Protein AF-A0A7C9EPC5-F1 (afdb_monomer_lite)

Organism: Opuntia streptacantha (NCBI:txid393608)

pLDDT: mean 97.1, std 2.01, range [86.25, 98.69]

Radius of gyration: 14.99 Å; chains: 1; bounding box: 33×34×45 Å

Foldseek 3Di:
DVLVVLVVVLVVLLVQQDPQLFHFQDPDQTRLQRLLVNLLSCLVNVHACVRDPSLVSSLVSLVVQQDPQLFFAFDSVCNVVVHTDGDPDDHDLVSRVSSLNSCVSRVVCVVDCVSNVSSVVSNVVQADPVRDGDDD

Sequence (136 aa):
EIETCVAKAAQFLEDKQYANGGWYGRWGICFTYAAWFALGGLAAAGKTYCNCAAVRKGVEFLLTTQKEDGGWGESYLSCPKEEFVPLDGKSNLTQTAWALMGLIHAGQMDRDPTPLHRAAKLLINSQLEDGDFPQQ

InterPro domains:
  IPR008930 Terpenoid cyclases/protein prenyltransferase alpha-alpha toroid [SSF48239] (2-136)
  IPR018333 Squalene cyclase [PTHR11764] (1-136)
  IPR032696 Squalene cyclase, C-terminal [PF13243] (5-133)

Secondary structure (DSSP, 8-state):
-HHHHHHHHHHHHHHT--TTS----SSSSSHHHHHHHHHHHHHHTT--TTT-HHHHHHHHHHHHT--TTS-B-B-TTHHHHTS--BPSSSPBHHHHHHHHHHHHHTTHHHH--HHHHHHHHHHHTT--TTS-----

Structure (mmCIF, N/CA/C/O backbone):
data_AF-A0A7C9EPC5-F1
#
_entry.id   AF-A0A7C9EPC5-F1
#
loop_
_atom_site.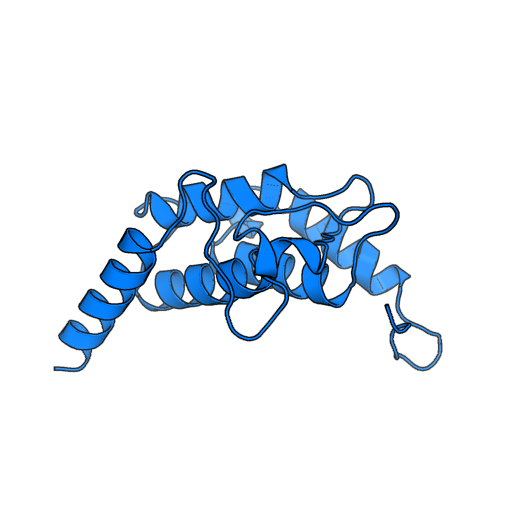group_PDB
_atom_site.id
_atom_site.type_symbol
_atom_site.label_atom_id
_atom_site.label_alt_id
_atom_site.label_comp_id
_atom_site.label_asym_id
_atom_site.label_entity_id
_atom_site.label_seq_id
_atom_site.pdbx_PDB_ins_code
_atom_site.Cartn_x
_atom_site.Cartn_y
_atom_site.Cartn_z
_atom_site.occupancy
_atom_site.B_iso_or_equiv
_atom_site.auth_seq_id
_atom_site.auth_comp_id
_atom_site.auth_asym_id
_atom_site.auth_atom_id
_atom_site.pdbx_PDB_model_num
ATOM 1 N N . GLU A 1 1 ? -12.483 -10.218 27.075 1.00 93.00 1 GLU A N 1
ATOM 2 C CA . GLU A 1 1 ? -11.024 -10.002 26.940 1.00 93.00 1 GLU A CA 1
ATOM 3 C C . GLU A 1 1 ? -10.588 -9.929 25.479 1.00 93.00 1 GLU A C 1
ATOM 5 O O . GLU A 1 1 ? -10.104 -8.880 25.079 1.00 93.00 1 GLU A O 1
ATOM 10 N N . ILE A 1 2 ? -10.833 -10.966 24.665 1.00 96.81 2 ILE A N 1
ATOM 11 C CA . ILE A 1 2 ? -10.459 -10.996 23.233 1.00 96.81 2 ILE A CA 1
ATOM 12 C C . ILE A 1 2 ? -10.975 -9.770 22.465 1.00 96.81 2 ILE A C 1
ATOM 14 O O . ILE A 1 2 ? -10.185 -9.057 21.855 1.00 96.81 2 ILE A O 1
ATOM 18 N N . GLU A 1 3 ? -12.274 -9.473 22.545 1.00 95.94 3 GLU A N 1
ATOM 19 C CA . GLU A 1 3 ? -12.875 -8.317 21.856 1.00 95.94 3 GLU A CA 1
ATOM 20 C C . GLU A 1 3 ? -12.235 -6.989 22.279 1.00 95.94 3 GLU A C 1
ATOM 22 O O . GLU A 1 3 ? -11.959 -6.125 21.451 1.00 95.94 3 GLU A O 1
ATOM 27 N N . THR A 1 4 ? -11.925 -6.844 23.569 1.00 97.44 4 THR A N 1
ATOM 28 C CA . THR A 1 4 ? -11.229 -5.669 24.102 1.00 97.44 4 THR A CA 1
ATOM 29 C C . THR A 1 4 ? -9.820 -5.546 23.524 1.00 97.44 4 THR A C 1
ATOM 31 O O . THR A 1 4 ? -9.393 -4.441 23.196 1.00 97.44 4 THR A O 1
ATOM 34 N N . CYS A 1 5 ? -9.096 -6.658 23.383 1.00 97.94 5 CYS A N 1
ATOM 35 C CA . CYS A 1 5 ? -7.771 -6.675 22.767 1.00 97.94 5 CYS A CA 1
ATOM 36 C C . CYS A 1 5 ? -7.835 -6.306 21.280 1.00 97.94 5 CYS A C 1
ATOM 38 O O . CYS A 1 5 ? -7.050 -5.470 20.840 1.00 97.94 5 CYS A O 1
ATOM 40 N N . VAL A 1 6 ? -8.798 -6.853 20.530 1.00 97.88 6 VAL A N 1
ATOM 41 C CA . VAL A 1 6 ? -9.012 -6.516 19.111 1.00 97.88 6 VAL A CA 1
ATOM 42 C C . VAL A 1 6 ? -9.352 -5.034 18.949 1.00 97.88 6 VAL A C 1
ATOM 44 O O . VAL A 1 6 ? -8.737 -4.354 18.130 1.00 97.88 6 VAL A O 1
ATOM 47 N N . ALA A 1 7 ? -10.258 -4.499 19.771 1.00 97.50 7 ALA A N 1
ATOM 48 C CA . ALA A 1 7 ? -10.624 -3.085 19.733 1.00 97.50 7 ALA A CA 1
ATOM 49 C C . ALA A 1 7 ? -9.424 -2.167 20.023 1.00 97.50 7 ALA A C 1
ATOM 51 O O . ALA A 1 7 ? -9.206 -1.187 19.313 1.00 97.50 7 ALA A O 1
ATOM 52 N N . LYS A 1 8 ? -8.602 -2.507 21.026 1.00 98.25 8 LYS A N 1
ATOM 53 C CA . LYS A 1 8 ? -7.373 -1.761 21.347 1.00 98.25 8 LYS A CA 1
ATOM 54 C C . LYS A 1 8 ? -6.332 -1.845 20.231 1.00 98.25 8 LYS A C 1
ATOM 56 O O . LYS A 1 8 ? -5.686 -0.844 19.940 1.00 98.25 8 LYS A O 1
ATOM 61 N N . ALA A 1 9 ? -6.172 -3.008 19.602 1.00 98.19 9 ALA A N 1
ATOM 62 C CA . ALA A 1 9 ? -5.252 -3.185 18.481 1.00 98.19 9 ALA A CA 1
ATOM 63 C C . ALA A 1 9 ? -5.697 -2.383 17.248 1.00 98.19 9 ALA A C 1
ATOM 65 O O . ALA A 1 9 ? -4.872 -1.725 16.620 1.00 98.19 9 ALA A O 1
ATOM 66 N N . ALA A 1 10 ? -6.997 -2.375 16.937 1.00 98.31 10 ALA A N 1
ATOM 67 C CA . ALA A 1 10 ? -7.546 -1.551 15.865 1.00 98.31 10 ALA A CA 1
ATOM 68 C C . ALA A 1 10 ? -7.316 -0.058 16.138 1.00 98.31 10 ALA A C 1
ATOM 70 O O . ALA A 1 10 ? -6.792 0.639 15.274 1.00 98.31 10 ALA A O 1
ATOM 71 N N . GLN A 1 11 ? -7.605 0.409 17.359 1.00 98.44 11 GLN A N 1
ATOM 72 C CA . GLN A 1 11 ? -7.337 1.796 17.750 1.00 98.44 11 GLN A CA 1
ATOM 73 C C . GLN A 1 11 ? -5.850 2.144 17.625 1.00 98.44 11 GLN A C 1
ATOM 75 O O . GLN A 1 11 ? -5.507 3.187 17.083 1.00 98.44 11 GLN A O 1
ATOM 80 N N . PHE A 1 12 ? -4.956 1.245 18.046 1.00 98.38 12 PHE A N 1
ATOM 81 C CA . PHE A 1 12 ? -3.517 1.435 17.882 1.00 98.38 12 PHE A CA 1
ATOM 82 C C . PHE A 1 12 ? -3.113 1.607 16.411 1.00 98.38 12 PHE A C 1
ATOM 84 O O . PHE A 1 12 ? -2.273 2.452 16.112 1.00 98.38 12 PHE A O 1
ATOM 91 N N . LEU A 1 13 ? -3.699 0.839 15.486 1.00 98.31 13 LEU A N 1
ATOM 92 C CA . LEU A 1 13 ? -3.446 1.018 14.054 1.00 98.31 13 LEU A CA 1
ATOM 93 C C . LEU A 1 13 ? -3.944 2.384 13.571 1.00 98.31 13 LEU A C 1
ATOM 95 O O . LEU A 1 13 ? -3.212 3.068 12.861 1.00 98.31 13 LEU A O 1
ATOM 99 N N . GLU A 1 14 ? -5.143 2.807 13.975 1.00 98.38 14 GLU A N 1
ATOM 100 C CA . GLU A 1 14 ? -5.677 4.133 13.632 1.00 98.38 14 GLU A CA 1
ATOM 101 C C . GLU A 1 14 ? -4.768 5.263 14.158 1.00 98.38 14 GLU A C 1
ATOM 103 O O . GLU A 1 14 ? -4.436 6.181 13.409 1.00 98.38 14 GLU A O 1
ATOM 108 N N . ASP A 1 15 ? -4.274 5.152 15.395 1.00 98.06 15 ASP A N 1
ATOM 109 C CA . ASP A 1 15 ? -3.425 6.160 16.049 1.00 98.06 15 ASP A CA 1
ATOM 110 C C . ASP A 1 15 ? -1.993 6.217 15.491 1.00 98.06 15 ASP A C 1
ATOM 112 O O . ASP A 1 15 ? -1.302 7.229 15.625 1.00 98.06 15 ASP A O 1
ATOM 116 N N . LYS A 1 16 ? -1.505 5.119 14.900 1.00 97.44 16 LYS A N 1
ATOM 117 C CA . LYS A 1 16 ? -0.154 5.020 14.321 1.00 97.44 16 LYS A CA 1
ATOM 118 C C . LYS A 1 16 ? -0.094 5.349 12.834 1.00 97.44 16 LYS A C 1
ATOM 120 O O . LYS A 1 16 ? 0.994 5.290 12.262 1.00 97.44 16 LYS A O 1
ATOM 125 N N . GLN A 1 17 ? -1.223 5.679 12.211 1.00 98.25 17 GLN A N 1
ATOM 126 C CA . GLN A 1 17 ? -1.248 6.091 10.815 1.00 98.25 17 GLN A CA 1
ATOM 127 C C . GLN A 1 17 ? -0.571 7.456 10.639 1.00 98.25 17 GLN A C 1
ATOM 129 O O . GLN A 1 17 ? -0.811 8.396 11.398 1.00 98.25 17 GLN A O 1
ATOM 134 N N . TYR A 1 18 ? 0.273 7.573 9.620 1.00 97.25 18 TYR A N 1
ATOM 135 C CA . TYR A 1 18 ? 0.976 8.808 9.292 1.00 97.25 18 TYR A CA 1
ATOM 136 C C . TYR A 1 18 ? 0.036 9.780 8.568 1.00 97.25 18 TYR A C 1
ATOM 138 O O . TYR A 1 18 ? -1.006 9.402 8.027 1.00 97.25 18 TYR A O 1
ATOM 146 N N . ALA A 1 19 ? 0.416 11.060 8.522 1.00 95.25 19 ALA A N 1
ATOM 147 C CA . ALA A 1 19 ? -0.387 12.098 7.873 1.00 95.25 19 ALA A CA 1
ATOM 148 C C . ALA A 1 19 ? -0.624 11.831 6.373 1.00 95.25 19 ALA A C 1
ATOM 150 O O . ALA A 1 19 ? -1.675 12.194 5.852 1.00 95.25 19 ALA A O 1
ATOM 151 N N . ASN A 1 20 ? 0.315 11.152 5.705 1.00 92.94 20 ASN A N 1
ATOM 152 C CA . ASN A 1 20 ? 0.194 10.723 4.309 1.00 92.94 20 ASN A CA 1
ATOM 153 C C . ASN A 1 20 ? -0.745 9.515 4.105 1.00 92.94 20 ASN A C 1
ATOM 155 O O . ASN A 1 20 ? -0.896 9.059 2.978 1.00 92.94 20 ASN A O 1
ATOM 159 N N . GLY A 1 21 ? -1.341 8.971 5.173 1.00 96.50 21 GLY A N 1
ATOM 160 C CA . GLY A 1 21 ? -2.229 7.806 5.137 1.00 96.50 21 GLY A CA 1
ATOM 161 C C . GLY A 1 21 ? -1.521 6.450 5.217 1.00 96.50 21 GLY A C 1
ATOM 162 O O . GLY A 1 21 ? -2.190 5.433 5.396 1.00 96.50 21 GLY A O 1
ATOM 163 N N . GLY A 1 22 ? -0.192 6.412 5.135 1.00 96.44 22 GLY A N 1
ATOM 164 C CA . GLY A 1 2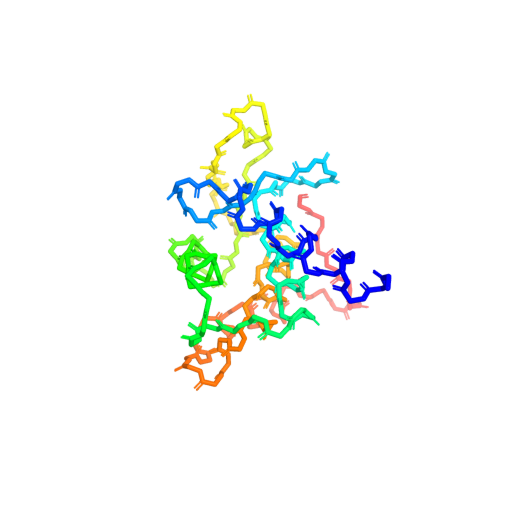2 ? 0.589 5.188 5.283 1.00 96.44 22 GLY A CA 1
ATOM 165 C C . GLY A 1 22 ? 0.839 4.798 6.744 1.00 96.44 22 GLY A C 1
ATOM 166 O O . GLY A 1 22 ? 0.497 5.519 7.682 1.00 96.44 22 GLY A O 1
ATOM 167 N N . TRP A 1 23 ? 1.493 3.654 6.936 1.00 98.19 23 TRP A N 1
ATOM 168 C CA . TRP A 1 23 ? 2.020 3.203 8.226 1.00 98.19 23 TRP A CA 1
ATOM 169 C C . TRP A 1 23 ? 3.500 2.884 8.083 1.00 98.19 23 TRP A C 1
ATOM 171 O O . TRP A 1 23 ? 3.928 2.445 7.024 1.00 98.19 23 TRP A O 1
ATOM 181 N N . TYR A 1 24 ? 4.278 3.051 9.146 1.00 96.88 24 TYR A N 1
ATOM 182 C CA . TYR A 1 24 ? 5.691 2.689 9.116 1.00 96.88 24 TYR A CA 1
ATOM 183 C C . TYR A 1 24 ? 5.898 1.177 9.303 1.00 96.88 24 TYR A C 1
ATOM 185 O O . TYR A 1 24 ? 5.468 0.593 10.305 1.00 96.88 24 TYR A O 1
ATOM 193 N N . GLY A 1 25 ? 6.587 0.541 8.354 1.00 94.31 25 GLY A N 1
ATOM 194 C CA . GLY A 1 25 ? 6.958 -0.874 8.398 1.00 94.31 25 GLY A CA 1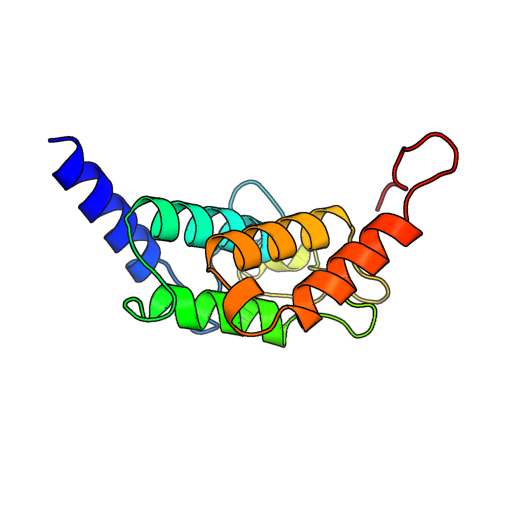
ATOM 195 C C . GLY A 1 25 ? 8.293 -1.107 9.093 1.00 94.31 25 GLY A C 1
ATOM 196 O O . GLY A 1 25 ? 9.291 -0.472 8.775 1.00 94.31 25 GLY A O 1
ATOM 197 N N . ARG A 1 26 ? 8.331 -2.054 10.036 1.00 91.44 26 ARG A N 1
ATOM 198 C CA . ARG A 1 26 ? 9.552 -2.378 10.802 1.00 91.44 26 ARG A CA 1
ATOM 199 C C . ARG A 1 26 ? 10.327 -3.588 10.283 1.00 91.44 26 ARG A C 1
ATOM 201 O O . ARG A 1 26 ? 11.500 -3.723 10.604 1.00 91.44 26 ARG A O 1
ATOM 208 N N . TRP A 1 27 ? 9.673 -4.460 9.518 1.00 93.38 27 TRP A N 1
ATOM 209 C CA . TRP A 1 27 ? 10.212 -5.772 9.122 1.00 93.38 27 TRP A CA 1
ATOM 210 C C . TRP A 1 27 ? 10.244 -5.989 7.602 1.00 93.38 27 TRP A C 1
ATOM 212 O O . TRP A 1 27 ? 10.647 -7.047 7.136 1.00 93.38 27 TRP A O 1
ATOM 222 N N . GLY A 1 28 ? 9.831 -4.980 6.839 1.00 91.38 28 GLY A N 1
ATOM 223 C CA . GLY A 1 28 ? 9.870 -4.930 5.382 1.00 91.38 28 GLY A CA 1
ATOM 224 C C . GLY A 1 28 ? 10.035 -3.478 4.941 1.00 91.38 28 GLY A C 1
ATOM 225 O O . GLY A 1 28 ? 9.880 -2.575 5.764 1.00 91.38 28 GLY A O 1
ATOM 226 N N . ILE A 1 29 ? 10.361 -3.253 3.669 1.00 91.50 29 ILE A N 1
ATOM 227 C CA . ILE A 1 29 ? 10.523 -1.911 3.093 1.00 91.50 29 ILE A CA 1
ATOM 228 C C . ILE A 1 29 ? 9.200 -1.469 2.460 1.00 91.50 29 ILE A C 1
ATOM 230 O O . ILE A 1 29 ? 8.824 -2.016 1.427 1.00 91.50 29 ILE A O 1
ATOM 234 N N . CYS A 1 30 ? 8.492 -0.466 2.971 1.00 86.25 30 CYS A N 1
ATOM 235 C CA . CYS A 1 30 ? 8.314 -0.069 4.371 1.00 86.25 30 CYS A CA 1
ATOM 236 C C . CYS A 1 30 ? 6.831 0.262 4.567 1.00 86.25 30 CYS A C 1
ATOM 238 O O . CYS A 1 30 ? 6.110 -0.464 5.257 1.00 86.25 30 CYS A O 1
ATOM 240 N N . PHE A 1 31 ? 6.343 1.280 3.863 1.00 97.38 31 PHE A N 1
ATOM 241 C CA . PHE A 1 31 ? 4.960 1.728 3.941 1.00 97.38 31 PHE A CA 1
ATOM 242 C C . PHE A 1 31 ? 3.993 0.822 3.180 1.00 97.38 31 PHE A C 1
ATOM 244 O O . PHE A 1 31 ? 2.896 0.565 3.672 1.00 97.38 31 PHE A O 1
ATOM 251 N N . THR A 1 32 ? 4.389 0.286 2.022 1.00 97.12 32 THR A N 1
ATOM 252 C CA . THR A 1 32 ? 3.566 -0.687 1.272 1.00 97.12 32 THR A CA 1
ATOM 253 C C . THR A 1 32 ? 3.340 -1.971 2.076 1.00 97.12 32 THR A C 1
ATOM 255 O O . THR A 1 32 ? 2.207 -2.438 2.209 1.00 97.12 32 THR A O 1
ATOM 258 N N . TYR A 1 33 ? 4.405 -2.482 2.701 1.00 97.94 33 TYR A N 1
ATOM 259 C CA . TYR A 1 33 ? 4.359 -3.614 3.628 1.00 97.94 33 TYR A CA 1
ATOM 260 C C . TYR A 1 33 ? 3.421 -3.349 4.813 1.00 97.94 33 TYR A C 1
ATOM 262 O O . TYR A 1 33 ? 2.536 -4.148 5.116 1.00 97.94 33 TYR A O 1
ATOM 270 N N . ALA A 1 34 ? 3.590 -2.214 5.493 1.00 97.69 34 ALA A N 1
ATOM 271 C CA . ALA A 1 34 ? 2.785 -1.893 6.665 1.00 97.69 34 ALA A CA 1
ATOM 272 C C . ALA A 1 34 ? 1.319 -1.613 6.321 1.00 97.69 34 ALA A C 1
ATOM 274 O O . ALA A 1 34 ? 0.440 -2.011 7.082 1.00 97.69 34 ALA A O 1
ATOM 275 N N . ALA A 1 35 ? 1.043 -0.978 5.179 1.00 98.19 35 ALA A N 1
ATOM 276 C CA . ALA A 1 35 ? -0.314 -0.736 4.707 1.00 98.19 35 ALA A CA 1
ATOM 277 C C . ALA A 1 35 ? -1.076 -2.048 4.483 1.00 98.19 35 ALA A C 1
ATOM 279 O O . ALA A 1 35 ? -2.239 -2.136 4.870 1.00 98.19 35 ALA A O 1
ATOM 280 N N . TRP A 1 36 ? -0.425 -3.089 3.947 1.00 98.44 36 TRP A N 1
ATOM 281 C CA . TRP A 1 36 ? -1.032 -4.418 3.832 1.00 98.44 36 TRP A CA 1
ATOM 282 C C . TRP A 1 36 ? -1.491 -4.958 5.195 1.00 98.44 36 TRP A C 1
ATOM 284 O O . TRP A 1 36 ? -2.666 -5.297 5.358 1.00 98.44 36 TRP A O 1
ATOM 294 N N . PHE A 1 37 ? -0.599 -4.979 6.191 1.00 98.31 37 PHE A N 1
ATOM 295 C CA . PHE A 1 37 ? -0.934 -5.466 7.533 1.00 98.31 37 PHE A CA 1
ATOM 296 C C . PHE A 1 37 ? -1.971 -4.596 8.243 1.00 98.31 37 PHE A C 1
ATOM 298 O O . PHE A 1 37 ? -2.884 -5.128 8.873 1.00 98.31 37 PHE A O 1
ATOM 305 N N . ALA A 1 38 ? -1.853 -3.272 8.151 1.00 98.31 38 ALA A N 1
ATOM 306 C CA . ALA A 1 38 ? -2.768 -2.350 8.808 1.00 98.31 38 ALA A CA 1
ATOM 307 C C . ALA A 1 38 ? -4.179 -2.445 8.215 1.00 98.31 38 ALA A C 1
ATOM 309 O O . ALA A 1 38 ? -5.144 -2.580 8.964 1.00 98.31 38 ALA A O 1
ATOM 310 N N . LEU A 1 39 ? -4.310 -2.448 6.883 1.00 98.62 39 LEU A N 1
ATOM 311 C CA . LEU A 1 39 ? -5.604 -2.600 6.215 1.00 98.62 39 LEU A CA 1
ATOM 312 C C . LEU A 1 39 ? -6.211 -3.982 6.479 1.00 98.62 39 LEU A C 1
ATOM 314 O O . LEU A 1 39 ? -7.399 -4.062 6.780 1.00 98.62 39 LEU A O 1
ATOM 318 N N . GLY A 1 40 ? -5.407 -5.050 6.455 1.00 98.44 40 GLY A N 1
ATOM 319 C CA . GLY A 1 40 ? -5.857 -6.397 6.814 1.00 98.44 40 GLY A CA 1
ATOM 320 C C . GLY A 1 40 ? -6.329 -6.506 8.268 1.00 98.44 40 GLY A C 1
ATOM 321 O O . GLY A 1 40 ? -7.394 -7.060 8.535 1.00 98.44 40 GLY A O 1
ATOM 322 N N . GLY A 1 41 ? -5.581 -5.930 9.212 1.00 98.25 41 GLY A N 1
ATOM 323 C CA . GLY A 1 41 ? -5.932 -5.925 10.634 1.00 98.25 41 GLY A CA 1
ATOM 324 C C . GLY A 1 41 ? -7.184 -5.101 10.938 1.00 98.25 41 GLY A C 1
ATOM 325 O O . GLY A 1 41 ? -8.055 -5.550 11.682 1.00 98.25 41 GLY A O 1
ATOM 326 N N . LEU A 1 42 ? -7.313 -3.923 10.323 1.00 98.56 42 LEU A N 1
ATOM 327 C CA . LEU A 1 42 ? -8.511 -3.089 10.424 1.00 98.56 42 LEU A CA 1
ATOM 328 C C . LEU A 1 42 ? -9.730 -3.808 9.825 1.00 98.56 42 LEU A C 1
ATOM 330 O O . LEU A 1 42 ? -10.779 -3.856 10.470 1.00 98.56 42 LEU A O 1
ATOM 334 N N . ALA A 1 43 ? -9.583 -4.436 8.655 1.00 98.31 43 ALA A N 1
ATOM 335 C CA . ALA A 1 43 ? -10.640 -5.237 8.038 1.00 98.31 43 ALA A CA 1
ATOM 336 C C . ALA A 1 43 ? -11.087 -6.396 8.942 1.00 98.31 43 ALA A C 1
ATOM 338 O O . ALA A 1 43 ? -12.285 -6.576 9.165 1.00 98.31 43 ALA A O 1
ATOM 339 N N . ALA A 1 44 ? -10.142 -7.127 9.544 1.00 97.81 44 ALA A N 1
ATOM 340 C CA . ALA A 1 44 ? -10.438 -8.201 10.494 1.00 97.81 44 ALA A CA 1
ATOM 341 C C . ALA A 1 44 ? -11.168 -7.707 11.760 1.00 97.81 44 ALA A C 1
ATOM 343 O O . ALA A 1 44 ? -11.943 -8.451 12.357 1.00 97.81 44 ALA A O 1
ATOM 344 N N . ALA A 1 45 ? -10.969 -6.443 12.147 1.00 97.88 45 ALA A N 1
ATOM 345 C CA . ALA A 1 45 ? -11.694 -5.785 13.234 1.00 97.88 45 ALA A CA 1
ATOM 346 C C . ALA A 1 45 ? -13.047 -5.171 12.800 1.00 97.88 45 ALA A C 1
ATOM 348 O O . ALA A 1 45 ? -13.654 -4.415 13.560 1.00 97.88 45 ALA A O 1
ATOM 349 N N . GLY A 1 46 ? -13.523 -5.453 11.581 1.00 97.56 46 GLY A N 1
ATOM 350 C CA . GLY A 1 46 ? -14.794 -4.946 11.050 1.00 97.56 46 GLY A CA 1
ATOM 351 C C . GLY A 1 46 ? -14.746 -3.494 10.555 1.00 97.56 46 GLY A C 1
ATOM 352 O O . GLY A 1 46 ? -15.789 -2.878 10.304 1.00 97.56 46 GLY A O 1
ATOM 353 N N . LYS A 1 47 ? -13.549 -2.915 10.413 1.00 98.25 47 LYS A N 1
ATOM 354 C CA . LYS A 1 47 ? -13.362 -1.582 9.835 1.00 98.25 47 LYS A CA 1
ATOM 355 C C . LYS A 1 47 ? -13.347 -1.690 8.313 1.00 98.25 47 LYS A C 1
ATOM 357 O O . LYS A 1 47 ? -12.677 -2.534 7.735 1.00 98.25 47 LYS A O 1
ATOM 362 N N . THR A 1 48 ? -14.083 -0.810 7.656 1.00 97.81 48 THR A N 1
ATOM 363 C CA . THR A 1 48 ? -14.285 -0.795 6.206 1.00 97.81 48 THR A CA 1
ATOM 364 C C . THR A 1 48 ? -14.049 0.606 5.664 1.00 97.81 48 THR A C 1
ATOM 366 O O . THR A 1 48 ? -14.009 1.586 6.414 1.00 97.81 48 THR A O 1
ATOM 369 N N . TYR A 1 49 ? -13.969 0.727 4.339 1.00 97.44 49 TYR A N 1
ATOM 370 C CA . TYR A 1 49 ? -13.887 2.027 3.675 1.00 97.44 49 TYR A CA 1
ATOM 371 C C . TYR A 1 49 ? -15.043 2.973 4.069 1.00 97.44 49 TYR A C 1
ATOM 373 O O . TYR A 1 49 ? -14.865 4.187 4.192 1.00 97.44 49 TYR A O 1
ATOM 381 N N . CYS A 1 50 ? -16.238 2.432 4.318 1.00 97.44 50 CYS A N 1
ATOM 382 C CA . CYS A 1 50 ? -17.421 3.225 4.653 1.00 97.44 50 CYS A CA 1
ATOM 383 C C . CYS A 1 50 ? -17.397 3.746 6.099 1.00 97.44 50 CYS A C 1
ATOM 385 O O . CYS A 1 50 ? -17.803 4.884 6.343 1.00 97.44 50 CYS A O 1
ATOM 387 N N . ASN A 1 51 ? -16.886 2.959 7.052 1.00 97.75 51 ASN A N 1
ATOM 388 C CA . ASN A 1 51 ? -16.999 3.260 8.486 1.00 97.75 51 ASN A CA 1
ATOM 389 C C . ASN A 1 51 ? -15.692 3.723 9.163 1.00 97.75 51 ASN A C 1
ATOM 391 O O . ASN A 1 51 ? -15.738 4.134 10.319 1.00 97.75 51 ASN A O 1
ATOM 395 N N . CYS A 1 52 ? -14.543 3.683 8.479 1.00 98.25 52 CYS A N 1
ATOM 396 C CA . CYS A 1 52 ? -13.248 3.994 9.083 1.00 98.25 52 CYS A CA 1
ATOM 397 C C . CYS A 1 52 ? -12.433 4.966 8.224 1.00 98.25 52 CYS A C 1
ATOM 399 O O . CYS A 1 52 ? -12.070 4.676 7.083 1.00 98.25 52 CYS A O 1
ATOM 401 N N . ALA A 1 53 ? -12.103 6.129 8.793 1.00 98.31 53 ALA A N 1
ATOM 402 C CA . ALA A 1 53 ? -11.286 7.132 8.116 1.00 98.31 53 ALA A CA 1
ATOM 403 C C . ALA A 1 53 ? -9.856 6.637 7.849 1.00 98.31 53 ALA A C 1
ATOM 405 O O . ALA A 1 53 ? -9.304 6.951 6.796 1.00 98.31 53 ALA A O 1
ATOM 406 N N . ALA A 1 54 ? -9.283 5.836 8.754 1.00 98.50 54 ALA A N 1
ATOM 407 C CA . ALA A 1 54 ? -7.940 5.295 8.575 1.00 98.50 54 ALA A CA 1
ATOM 408 C C . ALA A 1 54 ? -7.863 4.346 7.371 1.00 98.50 54 ALA A C 1
ATOM 410 O O . ALA A 1 54 ? -6.946 4.461 6.560 1.00 98.50 54 ALA A O 1
ATOM 411 N N . VAL A 1 55 ? -8.874 3.487 7.180 1.00 98.69 55 VAL A N 1
ATOM 412 C CA . VAL A 1 55 ? -8.982 2.639 5.980 1.00 98.69 55 VAL A CA 1
ATOM 413 C C . VAL A 1 55 ? -9.045 3.498 4.717 1.00 98.69 55 VAL A C 1
ATOM 415 O O . VAL A 1 55 ? -8.315 3.230 3.767 1.00 98.69 55 VAL A O 1
ATOM 418 N N . ARG A 1 56 ? -9.852 4.570 4.708 1.00 98.50 56 ARG A N 1
ATOM 419 C CA . ARG A 1 56 ? -9.944 5.469 3.543 1.00 98.50 56 ARG A CA 1
ATOM 420 C C . ARG A 1 56 ? -8.605 6.099 3.180 1.00 98.50 56 ARG A C 1
ATOM 422 O O . ARG A 1 56 ? -8.220 6.044 2.017 1.00 98.50 56 ARG A O 1
ATOM 429 N N . LYS A 1 57 ? -7.898 6.641 4.173 1.00 98.62 57 LYS A N 1
ATOM 430 C CA . LYS A 1 57 ? -6.576 7.253 3.988 1.00 98.62 57 LYS A CA 1
ATOM 431 C C . LYS A 1 57 ? -5.525 6.236 3.540 1.00 98.62 57 LYS A C 1
ATOM 433 O O . LYS A 1 57 ? -4.710 6.552 2.686 1.00 98.62 57 LYS A O 1
ATOM 438 N N . GLY A 1 58 ? -5.568 5.013 4.069 1.00 98.56 58 GLY A N 1
ATOM 439 C CA . GLY A 1 58 ? -4.661 3.935 3.666 1.00 98.56 58 GLY A CA 1
ATOM 440 C C . GLY A 1 58 ? -4.885 3.487 2.223 1.00 98.56 58 GLY A C 1
ATOM 441 O O . GLY A 1 58 ? -3.931 3.289 1.477 1.00 98.56 58 GLY A O 1
ATOM 442 N N . VAL A 1 59 ? -6.148 3.388 1.802 1.00 98.62 59 VAL A N 1
ATOM 443 C CA . VAL A 1 59 ? -6.500 3.128 0.401 1.00 98.62 59 VAL A CA 1
ATOM 444 C C . VAL A 1 59 ? -6.034 4.271 -0.494 1.00 98.62 59 VAL A C 1
ATOM 446 O O . VAL A 1 59 ? -5.394 4.019 -1.505 1.00 98.62 59 VAL A O 1
ATOM 449 N N . GLU A 1 60 ? -6.312 5.521 -0.124 1.00 98.56 60 GLU A N 1
ATOM 450 C CA . GLU A 1 60 ? -5.877 6.697 -0.883 1.00 98.56 60 GLU A CA 1
ATOM 451 C C . GLU A 1 60 ? -4.350 6.769 -1.019 1.00 98.56 60 GLU A C 1
ATOM 453 O O . GLU A 1 60 ? -3.848 6.986 -2.120 1.00 98.56 60 GLU A O 1
ATOM 458 N N . PHE A 1 61 ? -3.608 6.494 0.054 1.00 98.50 61 PHE A N 1
ATOM 459 C CA . PHE A 1 61 ? -2.151 6.370 0.028 1.00 98.50 61 PHE A CA 1
ATOM 460 C C . PHE A 1 61 ? -1.682 5.339 -1.008 1.00 98.50 61 PHE A C 1
ATOM 462 O O . PHE A 1 61 ? -0.832 5.643 -1.843 1.00 98.50 61 PHE A O 1
ATOM 469 N N . LEU A 1 62 ? -2.253 4.130 -1.010 1.00 98.56 62 LEU A N 1
ATOM 470 C CA . LEU A 1 62 ? -1.876 3.108 -1.989 1.00 98.56 62 LEU A CA 1
ATOM 471 C C . LEU A 1 62 ? -2.257 3.529 -3.414 1.00 98.56 62 LEU A C 1
ATOM 473 O O . LEU A 1 62 ? -1.438 3.430 -4.318 1.00 98.56 62 LEU A O 1
ATOM 477 N N . LEU A 1 63 ? -3.462 4.055 -3.630 1.00 98.3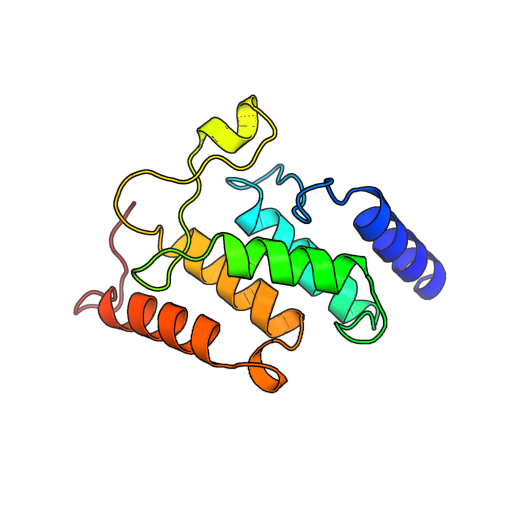8 63 LEU A N 1
ATOM 478 C CA . LEU A 1 63 ? -3.908 4.466 -4.965 1.00 98.38 63 LEU A CA 1
ATOM 479 C C . LEU A 1 63 ? -3.058 5.607 -5.543 1.00 98.38 63 LEU A C 1
ATOM 481 O O . LEU A 1 63 ? -2.692 5.561 -6.714 1.00 98.38 63 LEU A O 1
ATOM 485 N N . THR A 1 64 ? -2.710 6.606 -4.731 1.00 97.75 64 THR A N 1
ATOM 486 C CA . THR A 1 64 ? -1.894 7.757 -5.162 1.00 97.75 64 THR A CA 1
ATOM 487 C C . THR A 1 64 ? -0.427 7.403 -5.399 1.00 97.75 64 THR A C 1
ATOM 489 O O . THR A 1 64 ? 0.264 8.123 -6.114 1.00 97.75 64 THR A O 1
ATOM 492 N N . THR A 1 65 ? 0.047 6.287 -4.841 1.00 97.38 65 THR A N 1
ATOM 493 C CA . THR A 1 65 ? 1.420 5.791 -5.021 1.00 97.38 65 THR A CA 1
ATOM 494 C C . THR A 1 65 ? 1.537 4.698 -6.087 1.00 97.38 65 THR A C 1
ATOM 496 O O . THR A 1 65 ? 2.642 4.212 -6.336 1.00 97.38 65 THR A O 1
ATOM 499 N N . GLN A 1 66 ? 0.431 4.323 -6.748 1.00 98.38 66 GLN A N 1
ATOM 500 C CA . GLN A 1 66 ? 0.465 3.380 -7.865 1.00 98.38 66 GLN A CA 1
ATOM 501 C C . GLN A 1 66 ? 1.210 3.991 -9.059 1.00 98.38 66 GLN A C 1
ATOM 503 O O . GLN A 1 66 ? 0.899 5.092 -9.515 1.00 98.38 66 GLN A O 1
ATOM 508 N N . LYS A 1 67 ? 2.171 3.249 -9.607 1.00 97.75 67 LYS A N 1
ATOM 509 C CA . LYS A 1 67 ? 2.980 3.667 -10.757 1.00 97.75 67 LYS A CA 1
ATOM 510 C C . LYS A 1 67 ? 2.226 3.470 -12.078 1.00 97.75 67 LYS A C 1
ATOM 512 O O . LYS A 1 67 ? 1.200 2.789 -12.161 1.00 97.75 67 LYS A O 1
ATOM 517 N N . GLU A 1 68 ? 2.737 4.072 -13.151 1.00 96.56 68 GLU A N 1
ATOM 518 C CA . GLU A 1 68 ? 2.127 3.997 -14.490 1.00 96.56 68 GLU A CA 1
ATOM 519 C C . GLU A 1 68 ? 2.050 2.563 -15.040 1.00 96.56 68 GLU A C 1
ATOM 521 O O . GLU A 1 68 ? 1.079 2.205 -15.711 1.00 96.56 68 GLU A O 1
ATOM 526 N N . ASP A 1 69 ? 3.009 1.707 -14.683 1.00 96.81 69 ASP A N 1
ATOM 527 C CA . ASP A 1 69 ? 3.015 0.283 -15.042 1.00 96.81 69 ASP A CA 1
ATOM 528 C C . ASP A 1 69 ? 1.970 -0.553 -14.273 1.00 96.81 69 ASP A C 1
ATOM 530 O O . ASP A 1 69 ? 1.754 -1.719 -14.599 1.00 96.81 69 ASP A O 1
ATOM 534 N N . GLY A 1 70 ? 1.275 0.050 -13.301 1.00 97.75 70 GLY A N 1
ATOM 535 C CA . GLY A 1 70 ? 0.255 -0.597 -12.479 1.00 97.75 70 GLY A CA 1
ATOM 536 C C . GLY A 1 70 ? 0.773 -1.190 -11.170 1.00 97.75 70 GLY A C 1
ATOM 537 O O . GLY A 1 70 ? -0.034 -1.705 -10.396 1.00 97.75 70 GLY A O 1
ATOM 538 N N . GLY A 1 71 ? 2.078 -1.127 -10.912 1.00 98.31 71 GLY A N 1
ATOM 539 C CA . GLY A 1 71 ? 2.684 -1.652 -9.696 1.00 98.31 71 GLY A CA 1
ATOM 540 C C . GLY A 1 71 ? 2.978 -0.596 -8.636 1.00 98.31 71 GLY A C 1
ATOM 541 O O . GLY A 1 71 ? 2.594 0.569 -8.744 1.00 98.31 71 GLY A O 1
ATOM 542 N N . TRP A 1 72 ? 3.689 -1.039 -7.604 1.00 98.50 72 TRP A N 1
ATOM 543 C CA . TRP A 1 72 ? 4.257 -0.203 -6.554 1.00 98.50 72 TRP A CA 1
ATOM 544 C C . TRP A 1 72 ? 5.754 -0.438 -6.457 1.00 98.50 72 TRP A C 1
ATOM 546 O O . TRP A 1 72 ? 6.256 -1.529 -6.719 1.00 98.50 72 TRP A O 1
ATOM 556 N N . GLY A 1 73 ? 6.470 0.607 -6.069 1.00 97.38 73 GLY A N 1
ATOM 557 C CA . GLY A 1 73 ? 7.903 0.559 -5.857 1.00 97.38 73 GLY A CA 1
ATOM 558 C C . GLY A 1 73 ? 8.289 1.571 -4.794 1.00 97.38 73 GLY A C 1
ATOM 559 O O . GLY A 1 73 ? 8.010 2.759 -4.939 1.00 97.38 73 GLY A O 1
ATOM 560 N N . GLU A 1 74 ? 8.948 1.101 -3.751 1.00 96.75 74 GLU A N 1
ATOM 561 C CA . GLU A 1 74 ? 9.386 1.863 -2.598 1.00 96.75 74 GLU A CA 1
ATOM 562 C C . GLU A 1 74 ? 10.879 1.619 -2.368 1.00 96.75 74 GLU A C 1
ATOM 564 O O . GLU A 1 74 ? 11.339 0.478 -2.264 1.00 96.75 74 GLU A O 1
ATOM 569 N N . SER A 1 75 ? 11.643 2.706 -2.306 1.00 96.69 75 SER A N 1
ATOM 570 C CA . SER A 1 75 ? 13.081 2.663 -2.069 1.00 96.69 75 SER A CA 1
ATOM 571 C C . SER A 1 75 ? 13.382 2.257 -0.628 1.00 96.69 75 SER A C 1
ATOM 573 O O . SER A 1 75 ? 12.682 2.664 0.303 1.00 96.69 75 SER A O 1
ATOM 575 N N . TYR A 1 76 ? 14.490 1.538 -0.417 1.00 94.50 76 TYR A N 1
ATOM 576 C CA . TYR A 1 76 ? 14.997 1.221 0.925 1.00 94.50 76 TYR A CA 1
ATOM 577 C C . TYR A 1 76 ? 15.267 2.478 1.767 1.00 94.50 76 TYR A C 1
ATOM 579 O O . TYR A 1 76 ? 15.244 2.409 2.994 1.00 94.50 76 TYR A O 1
ATOM 587 N N . LEU A 1 77 ? 15.483 3.630 1.117 1.00 96.38 77 LEU A N 1
ATOM 588 C CA . LEU A 1 77 ? 15.646 4.933 1.766 1.00 96.38 77 LEU A CA 1
ATOM 589 C C . LEU A 1 77 ? 14.404 5.378 2.548 1.00 96.38 77 LEU A C 1
ATOM 591 O O . LEU A 1 77 ? 14.527 6.261 3.394 1.00 96.38 77 LEU A O 1
ATOM 595 N N . SER A 1 78 ? 13.248 4.754 2.312 1.00 94.94 78 SER A N 1
ATOM 596 C CA . SER A 1 78 ? 12.025 5.015 3.073 1.00 94.94 78 SER A CA 1
ATOM 597 C C . SER A 1 78 ? 12.161 4.632 4.547 1.00 94.94 78 SER A C 1
ATOM 599 O O . SER A 1 78 ? 11.626 5.317 5.413 1.00 94.94 78 SER A O 1
ATOM 601 N N . CYS A 1 79 ? 12.937 3.584 4.856 1.00 93.56 79 CYS A N 1
ATOM 602 C CA . CYS A 1 79 ? 13.170 3.146 6.233 1.00 93.56 79 CYS A CA 1
ATOM 603 C C . CYS A 1 79 ? 13.951 4.188 7.060 1.00 93.56 79 CYS A C 1
ATOM 605 O O . CYS A 1 79 ? 13.415 4.656 8.059 1.00 93.56 79 CYS A O 1
ATOM 607 N N . PRO A 1 80 ? 15.183 4.603 6.684 1.00 95.56 80 PRO A N 1
ATOM 608 C CA . PRO A 1 80 ? 15.948 5.561 7.483 1.00 95.56 80 PRO A CA 1
ATOM 609 C C . PRO A 1 80 ? 15.359 6.977 7.480 1.00 95.56 80 PRO A C 1
ATOM 611 O O . PRO A 1 80 ? 15.676 7.749 8.379 1.00 95.56 80 PRO A O 1
ATOM 614 N N . LYS A 1 81 ? 14.544 7.339 6.478 1.00 94.75 81 LYS A N 1
ATOM 615 C CA . LYS A 1 81 ? 13.859 8.640 6.434 1.00 94.75 81 LYS A CA 1
ATOM 616 C C . LYS A 1 81 ? 12.513 8.645 7.156 1.00 94.75 81 LYS A C 1
ATOM 618 O O . LYS A 1 81 ? 11.984 9.720 7.391 1.00 94.75 81 LYS A O 1
ATOM 623 N N . GLU A 1 82 ? 11.967 7.472 7.479 1.00 94.56 82 GLU A N 1
ATOM 624 C CA . GLU A 1 82 ? 10.599 7.304 7.987 1.00 94.56 82 GLU A CA 1
ATOM 625 C C . GLU A 1 82 ? 9.536 8.017 7.130 1.00 94.56 82 GLU A C 1
ATOM 627 O O . GLU A 1 82 ? 8.524 8.509 7.625 1.00 94.56 82 GLU A O 1
ATOM 632 N N . GLU A 1 83 ? 9.754 8.046 5.818 1.00 95.12 83 GLU A N 1
ATOM 633 C CA . GLU A 1 83 ? 8.888 8.691 4.834 1.00 95.12 83 GLU A CA 1
ATOM 634 C C . GLU A 1 83 ? 8.802 7.813 3.589 1.00 95.12 83 GLU A C 1
ATOM 636 O O . GLU A 1 83 ? 9.757 7.116 3.256 1.00 95.12 83 GLU A O 1
ATOM 641 N N . PHE A 1 84 ? 7.676 7.841 2.877 1.00 95.69 84 PHE A N 1
ATOM 642 C CA . PHE A 1 84 ? 7.558 7.086 1.633 1.00 95.69 84 PHE A CA 1
ATOM 643 C C . PHE A 1 84 ? 8.438 7.714 0.547 1.00 95.69 84 PHE A C 1
ATOM 645 O O . PHE A 1 84 ? 8.165 8.820 0.079 1.00 95.69 84 PHE A O 1
ATOM 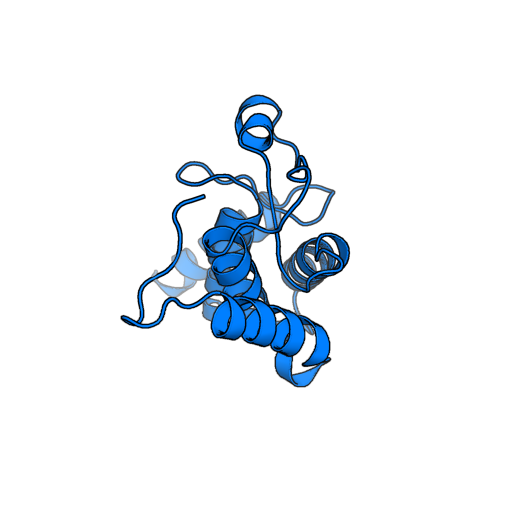652 N N . VAL A 1 85 ? 9.473 6.990 0.125 1.00 96.81 85 VAL A N 1
ATOM 653 C CA . VAL A 1 85 ? 10.342 7.367 -0.990 1.00 96.81 85 VAL A CA 1
ATOM 654 C C . VAL A 1 85 ? 10.042 6.437 -2.168 1.00 96.81 85 VAL A C 1
ATOM 656 O O . VAL A 1 85 ? 10.369 5.247 -2.093 1.00 96.81 85 VAL A O 1
ATOM 659 N N . PRO A 1 86 ? 9.449 6.944 -3.265 1.00 95.88 86 PRO A N 1
ATOM 660 C CA . PRO A 1 86 ? 9.206 6.141 -4.458 1.00 95.88 86 PRO A CA 1
ATOM 661 C C . PRO A 1 86 ? 10.499 5.503 -4.981 1.00 95.88 86 PRO A C 1
ATOM 663 O O . PRO A 1 86 ? 11.563 6.121 -4.958 1.00 95.88 86 PRO A O 1
ATOM 666 N N . LEU A 1 87 ? 10.415 4.263 -5.458 1.00 96.19 87 LEU A N 1
ATOM 667 C CA . LEU A 1 87 ? 11.519 3.613 -6.164 1.00 96.19 87 LEU A CA 1
ATOM 668 C C . LEU A 1 87 ? 11.624 4.170 -7.588 1.00 96.19 87 LEU A C 1
ATOM 670 O O . LEU A 1 87 ? 10.632 4.168 -8.329 1.00 96.19 87 LEU A O 1
ATOM 674 N N . ASP A 1 88 ? 12.826 4.574 -7.989 1.00 92.44 88 ASP A N 1
ATOM 675 C CA . ASP A 1 88 ? 13.106 5.009 -9.356 1.00 92.44 88 ASP A CA 1
ATOM 676 C C . ASP A 1 88 ? 12.974 3.845 -10.355 1.00 92.44 88 ASP A C 1
ATOM 678 O O . ASP A 1 88 ? 13.338 2.703 -10.077 1.00 92.44 88 ASP A O 1
ATOM 682 N N . GLY A 1 89 ? 12.464 4.127 -11.556 1.00 91.69 89 GLY A N 1
ATOM 683 C CA . GLY A 1 89 ? 12.365 3.131 -12.628 1.00 91.69 89 GLY A CA 1
ATOM 684 C C . GLY A 1 89 ? 11.144 2.214 -12.508 1.00 91.69 89 GLY A C 1
ATOM 685 O O . GLY A 1 89 ? 10.019 2.702 -12.414 1.00 91.69 89 GLY A O 1
ATOM 686 N N . LYS A 1 90 ? 11.341 0.891 -12.567 1.00 92.88 90 LYS A N 1
ATOM 687 C CA . LYS A 1 90 ? 10.252 -0.110 -12.596 1.00 92.88 90 LYS A CA 1
ATOM 688 C C . LYS A 1 90 ? 9.607 -0.318 -11.219 1.00 92.88 90 LYS A C 1
ATOM 690 O O . LYS A 1 90 ? 10.176 0.048 -10.192 1.00 92.88 90 LYS A O 1
ATOM 695 N N . SER A 1 91 ? 8.399 -0.870 -11.190 1.00 97.31 91 SER A N 1
ATOM 696 C CA . SER A 1 91 ? 7.784 -1.360 -9.952 1.00 97.31 91 SER A CA 1
ATOM 697 C C . SER A 1 91 ? 8.491 -2.603 -9.402 1.00 97.31 91 SER A C 1
ATOM 699 O O . SER A 1 91 ? 9.101 -3.376 -10.145 1.00 97.31 91 SER A O 1
ATOM 701 N N . ASN A 1 92 ? 8.385 -2.804 -8.090 1.00 97.88 92 ASN A N 1
ATOM 702 C CA . ASN A 1 92 ? 8.830 -4.008 -7.403 1.00 97.88 92 ASN A CA 1
ATOM 703 C C . ASN A 1 92 ? 7.632 -4.956 -7.222 1.00 97.88 92 ASN A C 1
ATOM 705 O O . ASN A 1 92 ? 6.566 -4.556 -6.752 1.00 97.88 92 ASN A O 1
ATOM 709 N N . LEU A 1 93 ? 7.787 -6.213 -7.614 1.00 98.00 93 LEU A N 1
ATOM 710 C CA . LEU A 1 93 ? 6.718 -7.204 -7.686 1.00 98.00 93 LEU A CA 1
ATOM 711 C C . LEU A 1 93 ? 6.221 -7.593 -6.294 1.00 98.00 93 LEU A C 1
ATOM 713 O O . LEU A 1 93 ? 5.014 -7.674 -6.075 1.00 98.00 93 LEU A O 1
ATOM 717 N N . THR A 1 94 ? 7.125 -7.730 -5.325 1.00 97.56 94 THR A N 1
ATOM 718 C CA . THR A 1 94 ? 6.771 -8.021 -3.931 1.00 97.56 94 THR A CA 1
ATOM 719 C C . THR A 1 94 ? 5.975 -6.872 -3.311 1.00 97.56 94 THR A C 1
ATOM 721 O O . THR A 1 94 ? 4.913 -7.091 -2.729 1.00 97.56 94 THR A O 1
ATOM 724 N N . GLN A 1 95 ? 6.429 -5.630 -3.492 1.00 98.06 95 GLN A N 1
ATOM 725 C CA . GLN A 1 95 ? 5.713 -4.447 -2.999 1.00 98.06 95 GLN A CA 1
ATOM 726 C C . GLN A 1 95 ? 4.372 -4.248 -3.717 1.00 98.06 95 GLN A C 1
ATOM 728 O O . GLN A 1 95 ? 3.382 -3.872 -3.090 1.00 98.06 95 GLN A O 1
ATOM 733 N N . THR A 1 96 ? 4.312 -4.575 -5.011 1.00 98.56 96 THR A N 1
ATOM 734 C CA . THR A 1 96 ? 3.065 -4.606 -5.786 1.00 98.56 96 THR A CA 1
ATOM 735 C C . THR A 1 96 ? 2.080 -5.619 -5.208 1.00 98.56 96 THR A C 1
ATOM 737 O O . THR A 1 96 ? 0.907 -5.294 -5.039 1.00 98.56 96 THR A O 1
ATOM 740 N N . ALA A 1 97 ? 2.542 -6.820 -4.849 1.00 98.44 97 ALA A N 1
ATOM 741 C CA . ALA A 1 97 ? 1.703 -7.837 -4.225 1.00 98.44 97 ALA A CA 1
ATOM 742 C C . ALA A 1 97 ? 1.174 -7.385 -2.851 1.00 98.44 97 ALA A C 1
ATOM 744 O O . ALA A 1 97 ? -0.009 -7.571 -2.565 1.00 98.44 97 ALA A O 1
ATOM 745 N N . TRP A 1 98 ? 1.996 -6.732 -2.022 1.00 98.50 98 TRP A N 1
ATOM 746 C CA . TRP A 1 98 ? 1.545 -6.177 -0.737 1.00 98.50 98 TRP A CA 1
ATOM 747 C C . TRP A 1 98 ? 0.468 -5.105 -0.913 1.00 98.50 98 TRP A C 1
ATOM 749 O O . TRP A 1 98 ? -0.589 -5.186 -0.286 1.00 98.50 98 TRP A O 1
ATOM 759 N N . ALA A 1 99 ? 0.699 -4.127 -1.793 1.00 98.56 99 ALA A N 1
ATOM 760 C CA . ALA A 1 99 ? -0.275 -3.075 -2.069 1.00 98.56 99 ALA A CA 1
ATOM 761 C C . ALA A 1 99 ? -1.590 -3.650 -2.621 1.00 98.56 99 ALA A C 1
ATOM 763 O O . ALA A 1 99 ? -2.671 -3.275 -2.159 1.00 98.56 99 ALA A O 1
ATOM 764 N N . LEU A 1 100 ? -1.504 -4.619 -3.539 1.00 98.56 100 LEU A N 1
ATOM 765 C CA . LEU A 1 100 ? -2.659 -5.340 -4.069 1.00 98.56 100 LEU A CA 1
ATOM 766 C C . LEU A 1 100 ? -3.459 -6.021 -2.948 1.00 98.56 100 LEU A C 1
ATOM 768 O O . LEU A 1 100 ? -4.668 -5.817 -2.854 1.00 98.56 100 LEU A O 1
ATOM 772 N N . MET A 1 101 ? -2.797 -6.766 -2.058 1.00 98.62 101 MET A N 1
ATOM 773 C CA . MET A 1 101 ? -3.454 -7.424 -0.921 1.00 98.62 101 MET A CA 1
ATOM 774 C C . MET A 1 101 ? -4.095 -6.421 0.047 1.00 98.62 101 MET A C 1
ATOM 776 O O . MET A 1 101 ? -5.220 -6.635 0.498 1.00 98.62 101 MET A O 1
ATOM 780 N N . GLY A 1 102 ? -3.424 -5.303 0.339 1.00 98.50 102 GLY A N 1
ATOM 781 C CA . GLY A 1 102 ? -3.980 -4.228 1.164 1.00 98.50 102 GLY A CA 1
ATOM 782 C C . GLY A 1 102 ? -5.267 -3.641 0.577 1.00 98.50 102 GLY A C 1
ATOM 783 O O . GLY A 1 102 ? -6.265 -3.502 1.286 1.00 98.50 102 GLY A O 1
ATOM 784 N N . LEU A 1 103 ? -5.279 -3.363 -0.730 1.00 98.62 103 LEU A N 1
ATOM 785 C CA . LEU A 1 103 ? -6.463 -2.868 -1.440 1.00 98.62 103 LEU A CA 1
ATOM 786 C C . LEU A 1 103 ? -7.604 -3.899 -1.460 1.00 98.62 103 LEU A C 1
ATOM 788 O O . LEU A 1 103 ? -8.761 -3.520 -1.273 1.00 98.62 103 LEU A O 1
ATOM 792 N N . ILE A 1 104 ? -7.296 -5.191 -1.629 1.00 98.50 104 ILE A N 1
ATOM 793 C CA . ILE A 1 104 ? -8.290 -6.274 -1.538 1.00 98.50 104 ILE A CA 1
ATOM 794 C C . ILE A 1 104 ? -8.937 -6.287 -0.150 1.00 98.50 104 ILE A C 1
ATOM 796 O O . ILE A 1 104 ? -10.162 -6.240 -0.052 1.00 98.50 104 ILE A O 1
ATOM 800 N N . HIS A 1 105 ? -8.140 -6.284 0.925 1.00 98.25 105 HIS A N 1
ATOM 801 C CA . HIS A 1 105 ? -8.663 -6.273 2.296 1.00 98.25 105 HIS A CA 1
ATOM 802 C C . HIS A 1 105 ? -9.528 -5.046 2.597 1.00 98.25 105 HIS A C 1
ATOM 804 O O . HIS A 1 105 ? -10.491 -5.139 3.354 1.00 98.25 105 HIS A O 1
ATOM 810 N N . ALA A 1 106 ? -9.218 -3.905 1.982 1.00 97.75 106 ALA A N 1
ATOM 811 C CA . ALA A 1 106 ? -9.985 -2.679 2.150 1.00 97.75 106 ALA A CA 1
ATOM 812 C C . ALA A 1 106 ? -11.290 -2.626 1.327 1.00 97.75 106 ALA A C 1
ATOM 814 O O . ALA A 1 106 ? -12.006 -1.622 1.397 1.00 97.75 106 ALA A O 1
ATOM 815 N N . GLY A 1 107 ? -11.605 -3.670 0.549 1.00 97.62 107 GLY A N 1
ATOM 816 C CA . GLY A 1 107 ? -12.800 -3.724 -0.298 1.00 97.62 107 GLY A CA 1
ATOM 817 C C . GLY A 1 107 ? -12.699 -2.840 -1.542 1.00 97.62 107 GLY A C 1
ATOM 818 O O . GLY A 1 107 ? -13.710 -2.368 -2.054 1.00 97.62 107 GLY A O 1
ATOM 819 N N . GLN A 1 108 ? -11.483 -2.571 -2.032 1.00 98.19 108 GLN A N 1
ATOM 820 C CA . GLN A 1 108 ? -11.296 -1.708 -3.200 1.00 98.19 108 GLN A CA 1
ATOM 821 C C . GLN A 1 108 ? -11.910 -2.307 -4.475 1.00 98.19 108 GLN A C 1
ATOM 823 O O . GLN A 1 108 ? -12.361 -1.549 -5.328 1.00 98.19 108 GLN A O 1
ATOM 828 N N . MET A 1 109 ? -11.980 -3.638 -4.581 1.00 96.94 109 MET A N 1
ATOM 829 C CA . MET A 1 109 ? -12.553 -4.342 -5.736 1.00 96.94 109 MET A CA 1
ATOM 830 C C . MET A 1 109 ? -14.003 -3.925 -6.028 1.00 96.94 109 MET A C 1
ATOM 832 O O . MET A 1 109 ? -14.351 -3.701 -7.184 1.00 96.94 109 MET A O 1
ATOM 836 N N . ASP A 1 110 ? -14.823 -3.765 -4.985 1.00 96.75 110 ASP A N 1
ATOM 837 C CA . ASP A 1 110 ? -16.233 -3.376 -5.117 1.00 96.75 110 ASP A CA 1
ATOM 838 C C . ASP A 1 110 ? -16.403 -1.890 -5.474 1.00 96.75 110 ASP A C 1
ATOM 840 O O . ASP A 1 110 ? -17.462 -1.470 -5.938 1.00 96.75 110 ASP A O 1
ATOM 844 N N . ARG A 1 111 ? -15.366 -1.078 -5.232 1.00 96.88 111 ARG A N 1
ATOM 845 C CA . ARG A 1 111 ? -15.370 0.371 -5.473 1.00 96.88 111 ARG A CA 1
ATOM 846 C C . ARG A 1 111 ? -14.875 0.713 -6.870 1.00 96.88 111 ARG A C 1
ATOM 848 O O . ARG A 1 111 ? -15.553 1.407 -7.618 1.00 96.88 111 ARG A O 1
ATOM 855 N N . ASP A 1 112 ? -13.663 0.272 -7.173 1.00 97.94 112 ASP A N 1
ATOM 856 C CA . ASP A 1 112 ? -13.030 0.400 -8.477 1.00 97.94 112 ASP A CA 1
ATOM 857 C C . ASP A 1 112 ? -11.971 -0.705 -8.607 1.00 97.94 112 ASP A C 1
ATOM 859 O O . ASP A 1 112 ? -10.928 -0.634 -7.941 1.00 97.94 112 ASP A O 1
ATOM 863 N N . PRO A 1 113 ? -12.212 -1.717 -9.458 1.00 98.12 113 PRO A N 1
ATOM 864 C CA . PRO A 1 113 ? -11.293 -2.830 -9.644 1.00 98.12 113 PRO A CA 1
ATOM 865 C C . PRO A 1 113 ? -10.078 -2.468 -10.514 1.00 98.12 113 PRO A C 1
ATOM 867 O O . PRO A 1 113 ? -9.109 -3.227 -10.566 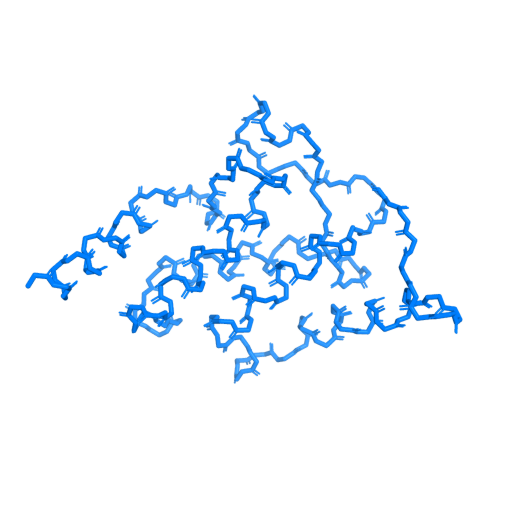1.00 98.12 113 PRO A O 1
ATOM 870 N N . THR A 1 114 ? -10.091 -1.318 -11.197 1.00 98.56 114 THR A N 1
ATOM 871 C CA . THR A 1 114 ? -9.067 -0.927 -12.181 1.00 98.56 114 THR A CA 1
ATOM 872 C C . THR A 1 114 ? -7.640 -0.934 -11.616 1.00 98.56 114 THR A C 1
ATOM 874 O O . THR A 1 114 ? -6.763 -1.525 -12.257 1.00 98.56 114 THR A O 1
ATOM 877 N N . PRO A 1 115 ? -7.359 -0.362 -10.426 1.00 98.38 115 PRO A N 1
ATOM 878 C CA . PRO A 1 115 ? -6.020 -0.390 -9.838 1.00 98.38 115 PRO A CA 1
ATOM 879 C C . PRO A 1 115 ? -5.535 -1.819 -9.575 1.00 98.38 115 PRO A C 1
ATOM 881 O O . PRO A 1 115 ? -4.379 -2.133 -9.860 1.00 98.38 115 PRO A O 1
ATOM 884 N N . LEU A 1 116 ? -6.422 -2.707 -9.108 1.00 98.62 116 LEU A N 1
ATOM 885 C CA . LEU A 1 116 ? -6.086 -4.106 -8.839 1.00 98.62 116 LEU A CA 1
ATOM 886 C C . LEU A 1 116 ? -5.834 -4.883 -10.131 1.00 98.62 116 LEU A C 1
ATOM 888 O O . LEU A 1 116 ? -4.884 -5.655 -10.200 1.00 98.62 116 LEU A O 1
ATOM 892 N N . HIS A 1 117 ? -6.639 -4.662 -11.172 1.00 98.62 117 HIS A N 1
ATOM 893 C CA . HIS A 1 117 ? -6.438 -5.300 -12.474 1.00 98.62 117 HIS A CA 1
ATOM 894 C C . HIS A 1 117 ? -5.099 -4.915 -13.104 1.00 98.62 117 HIS A C 1
ATOM 896 O O . HIS A 1 117 ? -4.423 -5.766 -13.680 1.00 98.62 117 HIS A O 1
ATOM 902 N N . ARG A 1 118 ? -4.693 -3.646 -12.983 1.00 98.62 118 ARG A N 1
ATOM 903 C CA . ARG A 1 118 ? -3.385 -3.183 -13.468 1.00 98.62 118 ARG A CA 1
ATOM 904 C C . ARG A 1 118 ? -2.242 -3.874 -12.722 1.00 98.62 118 ARG A C 1
ATOM 906 O O . ARG A 1 118 ? -1.323 -4.369 -13.369 1.00 98.62 118 ARG A O 1
ATOM 913 N N . ALA A 1 119 ? -2.349 -3.985 -11.399 1.00 98.62 119 ALA A N 1
ATOM 914 C CA . ALA A 1 119 ? -1.381 -4.698 -10.568 1.00 98.62 119 ALA A CA 1
ATOM 915 C C . ALA A 1 119 ? -1.308 -6.192 -10.919 1.00 98.62 119 ALA A C 1
ATOM 917 O O . ALA A 1 119 ? -0.228 -6.729 -11.148 1.00 98.62 119 ALA A O 1
ATOM 918 N N . ALA A 1 120 ? -2.463 -6.852 -11.034 1.00 98.62 120 ALA A N 1
ATOM 919 C CA . ALA A 1 120 ? -2.557 -8.260 -11.403 1.00 98.62 120 ALA A CA 1
ATOM 920 C C . ALA A 1 120 ? -1.968 -8.520 -12.795 1.00 98.62 120 ALA A C 1
ATOM 922 O O . ALA A 1 120 ? -1.206 -9.467 -12.969 1.00 98.62 120 ALA A O 1
ATOM 923 N N . LYS A 1 121 ? -2.250 -7.652 -13.776 1.00 98.56 121 LYS A N 1
ATOM 924 C CA . LYS A 1 121 ? -1.660 -7.730 -15.118 1.00 98.56 121 LYS A CA 1
ATOM 925 C C . LYS A 1 121 ? -0.137 -7.611 -15.073 1.00 98.56 121 LYS A C 1
ATOM 927 O O . LYS A 1 121 ? 0.537 -8.371 -15.761 1.00 98.56 121 LYS A O 1
ATOM 932 N N . LEU A 1 122 ? 0.401 -6.675 -14.287 1.00 98.31 122 LEU A N 1
ATOM 933 C CA . LEU A 1 122 ? 1.847 -6.523 -14.128 1.00 98.31 122 LEU A CA 1
ATOM 934 C C . LEU A 1 122 ? 2.475 -7.793 -13.545 1.00 98.31 122 LEU A C 1
ATOM 936 O O . LEU A 1 122 ? 3.472 -8.264 -14.084 1.00 98.31 122 LEU A O 1
ATOM 940 N N . LEU A 1 123 ? 1.877 -8.360 -12.491 1.00 98.38 123 LEU A N 1
ATOM 941 C CA . LEU A 1 123 ? 2.349 -9.601 -11.876 1.00 98.38 123 LEU A CA 1
ATOM 942 C C . LEU A 1 123 ? 2.301 -10.763 -12.879 1.00 98.38 123 LEU A C 1
ATOM 944 O O . LEU A 1 123 ? 3.326 -11.380 -13.127 1.00 98.38 123 LEU A O 1
ATOM 948 N N . ILE A 1 124 ? 1.166 -11.004 -13.541 1.00 98.19 124 ILE A N 1
ATOM 949 C CA . ILE A 1 124 ? 1.027 -12.080 -14.542 1.00 98.19 124 ILE A CA 1
ATOM 950 C C . ILE A 1 124 ? 2.076 -11.948 -15.655 1.00 98.19 124 ILE A C 1
ATOM 952 O O . ILE A 1 124 ? 2.714 -12.927 -16.026 1.00 98.19 124 ILE A O 1
ATOM 956 N N . ASN A 1 125 ? 2.300 -10.733 -16.158 1.00 97.88 125 ASN A N 1
ATOM 957 C CA . ASN A 1 125 ? 3.258 -10.485 -17.238 1.00 97.88 125 ASN A CA 1
ATOM 958 C C . ASN A 1 125 ? 4.729 -10.519 -16.790 1.00 97.88 125 ASN A C 1
ATOM 960 O O . ASN A 1 125 ? 5.613 -10.416 -17.637 1.00 97.88 125 ASN A O 1
ATOM 964 N N . SER A 1 126 ? 4.994 -10.599 -15.485 1.00 97.38 126 SER A N 1
ATOM 965 C CA . SER A 1 126 ? 6.349 -10.650 -14.924 1.00 97.38 126 SER A CA 1
ATOM 966 C C . SER A 1 126 ? 6.770 -12.057 -14.507 1.00 97.38 126 SER A C 1
ATOM 968 O O . SER A 1 126 ? 7.910 -12.237 -14.082 1.00 97.38 126 SER A O 1
ATOM 970 N N . GLN A 1 127 ? 5.864 -13.033 -14.607 1.00 97.81 127 GLN A N 1
ATOM 971 C CA . GLN A 1 127 ? 6.160 -14.431 -14.329 1.00 97.81 127 GLN A CA 1
ATOM 972 C C . GLN A 1 127 ? 7.080 -15.009 -15.416 1.00 97.81 127 GLN A C 1
ATOM 974 O O . GLN A 1 127 ? 6.875 -14.775 -16.609 1.00 97.81 127 GLN A O 1
ATOM 979 N N . LEU A 1 128 ? 8.103 -15.750 -14.996 1.00 97.81 128 LEU A N 1
ATOM 980 C CA . LEU A 1 128 ? 9.028 -16.474 -15.863 1.00 97.81 128 LEU A CA 1
ATOM 981 C C . LEU A 1 128 ? 8.375 -17.755 -16.413 1.00 97.81 128 LEU A C 1
ATOM 983 O O . LEU A 1 128 ? 7.348 -18.214 -15.914 1.00 97.81 128 LEU A O 1
ATOM 987 N N . GLU A 1 129 ? 8.969 -18.352 -17.449 1.00 97.12 129 GLU A N 1
ATOM 988 C CA . GLU A 1 129 ? 8.418 -19.551 -18.110 1.00 97.12 129 GLU A CA 1
ATOM 989 C C . GLU A 1 129 ? 8.290 -20.765 -17.174 1.00 97.12 129 GLU A C 1
ATOM 991 O O . GLU A 1 129 ? 7.411 -21.605 -17.366 1.00 97.12 129 GLU A O 1
ATOM 996 N N . ASP A 1 130 ? 9.143 -20.851 -16.153 1.00 97.31 130 ASP A N 1
ATOM 997 C CA . ASP A 1 130 ? 9.121 -21.893 -15.121 1.00 97.31 130 ASP A CA 1
ATOM 998 C C . ASP A 1 130 ? 8.153 -21.590 -13.963 1.00 97.31 130 ASP A C 1
ATOM 1000 O O . ASP A 1 130 ? 7.988 -22.409 -13.057 1.00 97.31 130 ASP A O 1
ATOM 1004 N N . GLY A 1 131 ? 7.483 -20.437 -14.007 1.00 96.81 131 GLY A N 1
ATOM 1005 C CA . GLY A 1 131 ? 6.551 -19.974 -12.991 1.00 96.81 131 GLY A CA 1
ATOM 1006 C C . GLY A 1 131 ? 7.173 -19.116 -11.885 1.00 96.81 131 GLY A C 1
ATOM 1007 O O . GLY A 1 131 ? 6.409 -18.627 -11.047 1.00 96.81 131 GLY A O 1
ATOM 1008 N N . ASP A 1 132 ? 8.496 -18.912 -11.876 1.00 97.38 132 ASP A N 1
ATOM 1009 C CA . ASP A 1 132 ? 9.188 -18.057 -10.902 1.00 97.38 132 ASP A CA 1
ATOM 1010 C C . ASP A 1 132 ? 9.055 -16.559 -11.252 1.00 97.38 132 ASP A C 1
ATOM 1012 O O . ASP A 1 132 ? 8.437 -16.173 -12.248 1.00 97.38 132 ASP A O 1
ATOM 1016 N N . PHE A 1 133 ? 9.625 -15.689 -10.421 1.00 97.25 133 PHE A N 1
ATOM 1017 C CA . PHE A 1 133 ? 9.685 -14.248 -10.627 1.00 97.25 133 PHE A CA 1
ATOM 1018 C C . PHE A 1 133 ? 11.129 -13.736 -10.565 1.00 97.25 133 PHE A C 1
ATOM 1020 O O . PHE A 1 133 ? 11.927 -14.209 -9.756 1.00 97.25 133 PHE A O 1
ATOM 1027 N N . PRO A 1 134 ? 11.492 -12.726 -11.376 1.00 95.56 134 PRO A N 1
ATOM 1028 C CA . PRO A 1 134 ? 12.837 -12.166 -11.351 1.00 95.56 134 PRO A CA 1
ATOM 1029 C C . PRO A 1 134 ? 13.136 -11.478 -10.010 1.00 95.56 134 PRO A C 1
ATOM 1031 O O . PRO A 1 134 ? 12.296 -10.759 -9.467 1.00 95.56 134 PRO A O 1
ATOM 1034 N N . GLN A 1 135 ? 14.365 -11.640 -9.513 1.00 93.19 135 GLN A N 1
ATOM 1035 C CA . GLN A 1 135 ? 14.854 -10.914 -8.339 1.00 93.19 135 GLN A CA 1
ATOM 1036 C C . GLN A 1 135 ? 14.954 -9.404 -8.623 1.00 93.19 135 GLN A C 1
ATOM 1038 O O . GLN A 1 135 ? 15.340 -8.994 -9.721 1.00 93.19 135 GLN A O 1
ATOM 1043 N N . GLN A 1 136 ? 14.623 -8.582 -7.620 1.00 92.00 136 GLN A N 1
ATOM 1044 C CA . GLN A 1 136 ? 14.603 -7.117 -7.687 1.00 92.00 136 GLN A CA 1
ATOM 1045 C C . GLN A 1 136 ? 15.161 -6.474 -6.421 1.00 92.00 136 GLN A C 1
ATOM 1047 O O . GLN A 1 136 ? 15.102 -7.129 -5.355 1.00 92.00 136 GLN A O 1
#